Protein AF-A0A6P6GKL0-F1 (afdb_monomer)

Sequence (9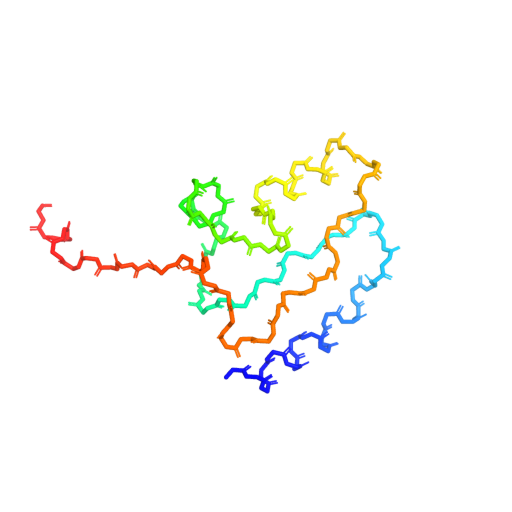5 aa):
MQHFRLKFLHALRGLGKNSEANGMFIDSCYVHCQTERQEIWFRNDSTLVWSKKLANEIRDWFYYDEDRPLQKADCPYPCNPTCYHNVFNITTAIQ

Foldseek 3Di:
DQVVVVVVVVVCVVVDDDDLLDADDAEQADDPPQVVDCCQAPDPLHFDAVNDGNVVLVVCSPPPSVDRRHPDHHDRPPPGPSHDDPPPPVVPPPD

Nearest PDB structures (foldseek):
  4uyw-assembly2_B  TM=7.489E-01  e=1.653E+00  Homo sapiens
  4uzl-assembly2_B  TM=7.907E-01  e=3.040E+00  Homo sapiens

Secondary structure (DSSP, 8-state):
-HHHHHHHHHHGGGG-SS-TT----------S-GGG-HHHHTSTTSPEETTEEHHHHHHHHHH-TTSPPP----SSSS--TT-------GGGS--

Mean predicted aligned error: 7.19 Å

Solvent-accessible surface area (backbone atoms only — not comparable to full-atom values): 6053 Å² total; per-residue (Å²): 109,61,71,56,50,54,54,52,58,55,64,54,58,79,74,58,87,90,47,81,91,53,70,41,92,42,71,38,60,96,76,75,69,49,89,78,36,58,64,41,31,62,39,96,71,21,32,54,46,97,87,38,36,56,50,54,50,52,48,37,48,74,74,40,81,86,46,74,35,55,75,63,66,46,66,76,58,89,62,56,88,42,50,60,71,85,77,77,63,74,82,73,76,80,123

Struct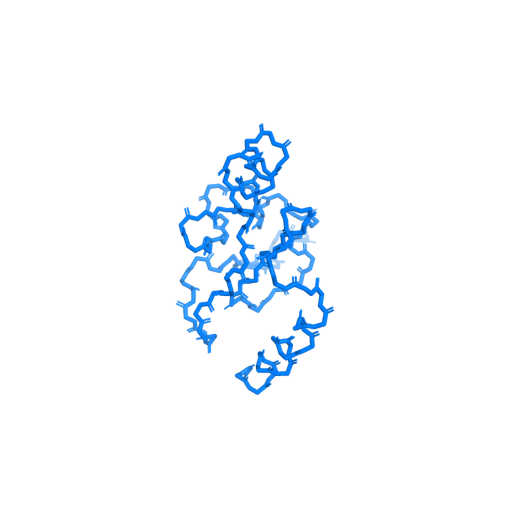ure (mmCIF, N/CA/C/O backbone):
data_AF-A0A6P6GKL0-F1
#
_entry.id   AF-A0A6P6GKL0-F1
#
loop_
_atom_site.group_PDB
_atom_site.id
_atom_site.type_symbol
_atom_site.label_atom_id
_atom_site.label_alt_id
_atom_site.label_comp_id
_atom_site.label_asym_id
_atom_site.label_entity_id
_atom_site.label_seq_id
_atom_site.pdbx_PDB_ins_code
_atom_site.Cartn_x
_atom_site.Cartn_y
_atom_site.Cartn_z
_atom_site.occupancy
_atom_site.B_iso_or_equiv
_atom_site.auth_seq_id
_atom_site.auth_comp_id
_atom_site.auth_asym_id
_atom_site.auth_atom_id
_atom_site.pdbx_PDB_model_num
ATOM 1 N N . MET A 1 1 ? -10.999 -15.319 4.720 1.00 87.50 1 MET A N 1
ATOM 2 C CA . MET A 1 1 ? -10.161 -14.680 3.675 1.00 87.50 1 MET A CA 1
ATOM 3 C C . MET A 1 1 ? -8.721 -15.201 3.582 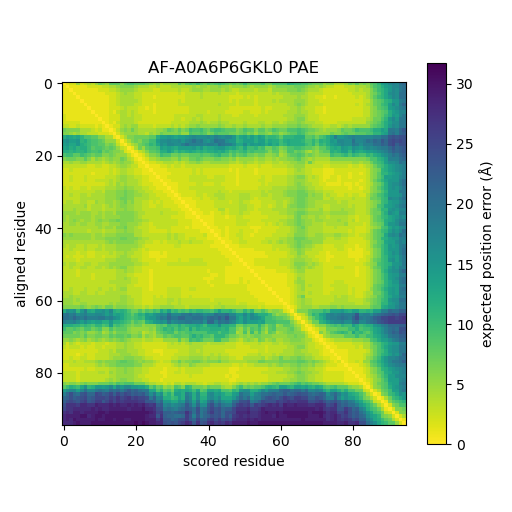1.00 87.50 1 MET A C 1
ATOM 5 O O . MET A 1 1 ? -8.083 -14.938 2.572 1.00 87.50 1 MET A O 1
ATOM 9 N N . GLN A 1 2 ? -8.198 -15.980 4.543 1.00 91.00 2 GLN A N 1
ATOM 10 C CA . GLN A 1 2 ? -6.799 -16.445 4.491 1.00 91.00 2 GLN A CA 1
ATOM 11 C C . GLN A 1 2 ? -6.440 -17.282 3.257 1.00 91.00 2 GLN A C 1
ATOM 13 O O . GLN A 1 2 ? -5.436 -17.017 2.602 1.00 91.00 2 GLN A O 1
ATOM 18 N N . HIS A 1 3 ? -7.292 -18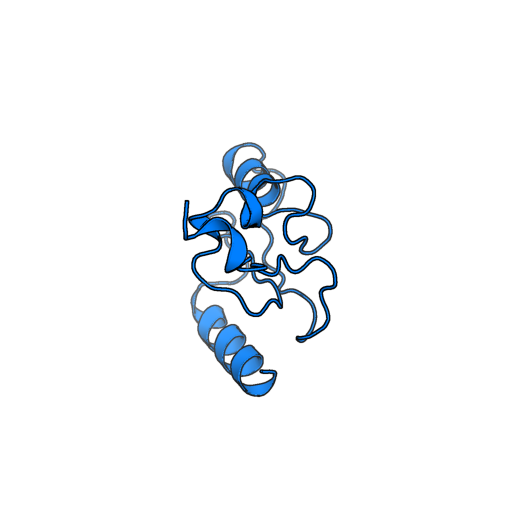.238 2.877 1.00 93.25 3 HIS A N 1
ATOM 19 C CA . HIS A 1 3 ? -7.063 -19.037 1.667 1.00 93.25 3 HIS A CA 1
ATOM 20 C C . HIS A 1 3 ? -7.014 -18.183 0.394 1.00 93.25 3 HIS A C 1
ATOM 22 O O . HIS A 1 3 ? -6.142 -18.363 -0.454 1.00 93.25 3 HIS A O 1
ATOM 28 N N . PHE A 1 4 ? -7.919 -17.205 0.284 1.00 93.06 4 PHE A N 1
ATOM 29 C CA . PHE A 1 4 ? -7.921 -16.245 -0.819 1.00 93.06 4 PHE A CA 1
ATOM 30 C C . PHE A 1 4 ? -6.628 -15.425 -0.843 1.00 93.06 4 PHE A C 1
ATOM 32 O O . PHE A 1 4 ? -5.983 -15.345 -1.884 1.00 93.06 4 PHE A O 1
ATOM 39 N N . ARG A 1 5 ? -6.194 -14.904 0.313 1.00 93.56 5 ARG A N 1
ATOM 40 C CA . ARG A 1 5 ? -4.938 -14.155 0.446 1.00 93.56 5 ARG A CA 1
ATOM 41 C C . ARG A 1 5 ? -3.741 -14.957 -0.069 1.00 93.56 5 ARG A C 1
ATOM 43 O O . ARG A 1 5 ? -2.924 -14.420 -0.809 1.00 93.56 5 ARG A O 1
ATOM 50 N N . LEU A 1 6 ? -3.634 -16.237 0.293 1.00 94.50 6 LEU A N 1
ATOM 51 C CA . LEU A 1 6 ? -2.539 -17.095 -0.173 1.00 94.50 6 LEU A CA 1
ATOM 52 C C . LEU A 1 6 ? -2.554 -17.266 -1.697 1.00 94.50 6 LEU A C 1
ATOM 54 O O . LEU A 1 6 ? -1.506 -17.135 -2.328 1.00 94.50 6 LEU A O 1
ATOM 58 N N . LYS A 1 7 ? -3.731 -17.498 -2.293 1.00 95.44 7 LYS A N 1
ATOM 59 C CA . LYS A 1 7 ? -3.884 -17.579 -3.755 1.00 95.44 7 LYS A CA 1
ATOM 60 C C . LYS A 1 7 ? -3.535 -16.260 -4.447 1.00 95.44 7 LYS A C 1
ATOM 62 O O . LYS A 1 7 ? -2.802 -16.275 -5.431 1.00 95.44 7 LYS A O 1
ATOM 67 N N . PHE A 1 8 ? -4.003 -15.138 -3.907 1.00 93.06 8 PHE A N 1
ATOM 68 C CA . PHE A 1 8 ? -3.705 -13.799 -4.409 1.00 93.06 8 PHE A CA 1
ATOM 69 C C . PHE A 1 8 ? -2.195 -13.522 -4.402 1.00 93.06 8 PHE A C 1
ATOM 71 O O . PHE A 1 8 ? -1.612 -13.240 -5.445 1.00 93.06 8 PHE A O 1
ATOM 78 N N . LEU A 1 9 ? -1.520 -13.723 -3.265 1.00 92.00 9 LEU A N 1
ATOM 79 C CA . LEU A 1 9 ? -0.067 -13.537 -3.176 1.00 92.00 9 LEU A CA 1
ATOM 80 C C . LEU A 1 9 ? 0.727 -14.504 -4.055 1.00 92.00 9 LEU A C 1
ATOM 82 O O . LEU A 1 9 ? 1.823 -14.162 -4.499 1.00 92.00 9 LEU A O 1
ATOM 86 N N . HIS A 1 10 ? 0.219 -15.719 -4.269 1.00 92.81 10 HIS A N 1
ATOM 87 C CA . HIS A 1 10 ? 0.831 -16.663 -5.195 1.00 92.81 10 HIS A CA 1
ATOM 88 C C . HIS A 1 10 ? 0.758 -16.144 -6.635 1.00 92.81 10 HIS A C 1
ATOM 90 O O . HIS A 1 10 ? 1.772 -16.170 -7.328 1.00 92.81 10 HIS A O 1
ATOM 96 N N . ALA A 1 11 ? -0.397 -15.627 -7.064 1.00 92.94 11 ALA A N 1
ATOM 97 C CA . ALA A 1 11 ? -0.583 -15.063 -8.401 1.00 92.94 11 ALA A CA 1
ATOM 98 C C . ALA A 1 11 ? 0.350 -13.867 -8.667 1.00 92.94 11 ALA A C 1
ATOM 100 O O . ALA A 1 11 ? 0.946 -13.778 -9.738 1.00 92.94 11 ALA A O 1
ATOM 101 N N . LEU A 1 12 ? 0.574 -13.009 -7.666 1.00 88.88 12 LEU A N 1
ATOM 102 C CA . LEU A 1 12 ? 1.469 -11.852 -7.792 1.00 88.88 12 LEU A CA 1
ATOM 103 C C . LEU A 1 12 ? 2.958 -12.215 -7.932 1.00 88.88 12 LEU A C 1
ATOM 105 O O . LEU A 1 12 ? 3.754 -11.370 -8.332 1.00 88.88 12 LEU A O 1
ATOM 109 N N . ARG A 1 13 ? 3.373 -13.461 -7.647 1.00 86.00 13 ARG A N 1
ATOM 110 C CA . ARG A 1 13 ? 4.780 -13.882 -7.830 1.00 86.00 13 ARG A CA 1
ATOM 111 C C . ARG A 1 13 ? 5.248 -13.751 -9.281 1.00 86.00 13 ARG A C 1
ATOM 113 O O . ARG A 1 13 ? 6.440 -13.554 -9.493 1.00 86.00 13 ARG A O 1
ATOM 120 N N . GLY A 1 14 ? 4.332 -13.841 -10.247 1.00 82.00 14 GLY A N 1
ATOM 121 C CA . GLY A 1 14 ? 4.638 -13.692 -11.671 1.00 82.00 14 GLY A CA 1
ATOM 122 C C . GLY A 1 14 ? 4.988 -12.264 -12.102 1.00 82.00 14 GLY A C 1
ATOM 123 O O . GLY A 1 14 ? 5.541 -12.094 -13.180 1.00 82.00 14 GLY A O 1
ATOM 124 N N . LEU A 1 15 ? 4.717 -11.249 -11.271 1.00 80.25 15 LEU A N 1
ATOM 125 C CA . LEU A 1 15 ? 4.959 -9.838 -11.608 1.00 80.25 15 LEU A CA 1
ATOM 126 C C . LEU A 1 15 ? 6.414 -9.384 -11.391 1.00 80.25 15 LEU A C 1
ATOM 128 O O . LEU A 1 15 ? 6.747 -8.235 -11.669 1.00 80.25 15 LEU A O 1
ATOM 132 N N . GLY A 1 16 ? 7.280 -10.285 -10.916 1.00 68.62 16 GLY A N 1
ATOM 133 C CA . GLY A 1 16 ? 8.663 -9.979 -10.569 1.00 68.62 16 GLY A CA 1
ATOM 134 C C . GLY A 1 16 ? 8.750 -9.257 -9.225 1.00 68.62 16 GLY A C 1
ATOM 135 O O . GLY A 1 16 ? 8.267 -8.145 -9.050 1.00 68.62 16 GLY A O 1
ATOM 136 N N . LYS A 1 17 ? 9.392 -9.896 -8.248 1.00 63.94 17 LYS A N 1
ATOM 137 C CA . LYS A 1 17 ? 9.822 -9.227 -7.016 1.00 63.94 17 LYS A CA 1
ATOM 138 C C . LYS A 1 17 ? 11.227 -8.707 -7.304 1.00 63.94 17 LYS A C 1
ATOM 140 O O . LYS A 1 17 ? 12.023 -9.500 -7.797 1.00 63.94 17 LYS A O 1
ATOM 145 N N . ASN A 1 18 ? 11.523 -7.439 -7.008 1.00 62.97 18 ASN A N 1
ATOM 146 C CA . ASN A 1 18 ? 12.833 -6.772 -7.200 1.00 62.97 18 ASN A CA 1
ATOM 147 C C . ASN A 1 18 ? 13.006 -5.946 -8.493 1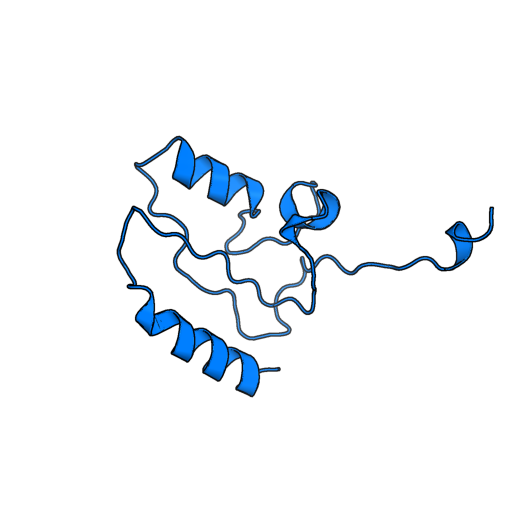.00 62.97 18 ASN A C 1
ATOM 149 O O . ASN A 1 18 ? 14.133 -5.790 -8.956 1.00 62.97 18 ASN A O 1
ATOM 153 N N . SER A 1 19 ? 11.926 -5.402 -9.058 1.00 69.00 19 SER A N 1
ATOM 154 C CA . SER A 1 19 ? 12.029 -4.313 -10.039 1.00 69.00 19 SER A CA 1
ATOM 155 C C . SER A 1 19 ? 11.810 -2.976 -9.336 1.00 69.00 19 SER A C 1
ATOM 157 O O . SER A 1 19 ? 10.815 -2.841 -8.629 1.00 69.00 19 SER A O 1
ATOM 159 N N . GLU A 1 20 ? 12.692 -1.998 -9.552 1.00 68.38 20 GLU A N 1
ATOM 160 C CA . GLU A 1 20 ? 12.467 -0.606 -9.113 1.00 68.38 20 GLU A CA 1
ATOM 161 C C . GLU A 1 20 ? 11.304 0.045 -9.890 1.00 68.38 20 GLU A C 1
ATOM 163 O O . GLU A 1 20 ? 10.597 0.913 -9.387 1.00 68.38 20 GLU A O 1
ATOM 168 N N . ALA A 1 21 ? 11.012 -0.450 -11.099 1.00 73.88 21 ALA A N 1
ATOM 169 C CA . ALA A 1 21 ? 9.919 0.055 -11.928 1.00 73.88 21 ALA A CA 1
ATOM 170 C C . ALA A 1 21 ? 8.517 -0.363 -11.442 1.00 73.88 21 ALA A C 1
ATOM 172 O O . ALA A 1 21 ? 7.530 0.226 -11.876 1.00 73.88 21 ALA A O 1
ATOM 173 N N . ASN A 1 22 ? 8.406 -1.374 -10.569 1.00 76.88 22 ASN A N 1
ATOM 174 C CA . ASN A 1 22 ? 7.118 -1.923 -10.134 1.00 76.88 22 ASN A CA 1
ATOM 175 C C . ASN A 1 22 ? 6.977 -1.820 -8.614 1.00 76.88 22 ASN A C 1
ATOM 177 O O . ASN A 1 22 ? 7.874 -2.244 -7.898 1.00 76.88 22 ASN A O 1
ATOM 181 N N . GLY A 1 23 ? 5.824 -1.376 -8.114 1.00 80.94 23 GLY A N 1
ATOM 182 C CA . GLY A 1 23 ? 5.489 -1.373 -6.685 1.00 80.94 23 GLY A CA 1
ATOM 183 C C . GLY A 1 23 ? 4.219 -2.162 -6.372 1.00 80.94 23 GLY A C 1
ATOM 184 O O . GLY A 1 23 ? 3.369 -2.348 -7.243 1.00 80.94 23 GLY A O 1
ATOM 185 N N . MET A 1 24 ? 4.072 -2.629 -5.129 1.00 87.44 24 MET A N 1
ATOM 186 C CA . MET A 1 24 ? 2.880 -3.346 -4.668 1.00 87.44 24 MET A CA 1
ATOM 187 C C . MET A 1 24 ? 2.422 -2.870 -3.285 1.00 87.44 24 MET A C 1
ATOM 189 O O . MET A 1 24 ? 2.957 -3.269 -2.251 1.00 87.44 24 MET A O 1
ATOM 193 N N . PHE A 1 25 ? 1.325 -2.118 -3.256 1.00 90.62 25 PHE A N 1
ATOM 194 C CA . PHE A 1 25 ? 0.600 -1.827 -2.023 1.00 90.62 25 PHE A CA 1
ATOM 195 C C . PHE A 1 25 ? -0.470 -2.899 -1.787 1.00 90.62 25 PHE A C 1
ATOM 197 O O . PHE A 1 25 ? -1.512 -2.902 -2.438 1.00 90.62 25 PHE A O 1
ATOM 204 N N . ILE A 1 26 ? -0.193 -3.852 -0.893 1.00 92.56 26 ILE A N 1
ATOM 205 C CA . ILE A 1 26 ? -1.103 -4.965 -0.585 1.00 92.56 26 ILE A CA 1
ATOM 206 C C . ILE A 1 26 ? -1.497 -4.873 0.885 1.00 92.56 26 ILE A C 1
ATOM 208 O O . ILE A 1 26 ? -0.765 -5.373 1.744 1.00 92.56 26 ILE A O 1
ATOM 212 N N . ASP A 1 27 ? -2.642 -4.257 1.168 1.00 92.62 27 ASP A N 1
ATOM 213 C CA . ASP A 1 27 ? -3.218 -4.236 2.512 1.00 92.62 27 ASP A CA 1
ATOM 214 C C . ASP A 1 27 ? -4.019 -5.505 2.832 1.00 92.62 27 ASP A C 1
ATOM 216 O O . ASP A 1 27 ? -4.285 -6.357 1.977 1.00 92.62 27 ASP A O 1
ATOM 220 N N . SER A 1 28 ? -4.348 -5.673 4.111 1.00 93.19 28 SER A N 1
ATOM 221 C CA . SER A 1 28 ? -5.214 -6.750 4.588 1.00 93.19 28 SER A CA 1
ATOM 222 C C . SER A 1 28 ? -6.559 -6.239 5.083 1.00 93.19 28 SER A C 1
ATOM 224 O O . SER A 1 28 ? -7.006 -6.612 6.171 1.00 93.19 28 SER A O 1
ATOM 226 N N . CYS A 1 29 ? -7.218 -5.436 4.245 1.00 91.56 29 CYS A N 1
ATOM 227 C CA . CYS A 1 29 ? -8.566 -4.923 4.451 1.00 91.56 29 CYS A CA 1
ATOM 228 C C . CYS A 1 29 ? -9.589 -5.581 3.515 1.00 91.56 29 CYS A C 1
ATOM 230 O O . CYS A 1 29 ? -9.269 -6.100 2.448 1.00 91.56 29 CYS A O 1
ATOM 232 N N . TYR A 1 30 ? -10.856 -5.586 3.932 1.00 90.06 30 TYR A N 1
ATOM 233 C CA . TYR A 1 30 ? -11.969 -6.028 3.092 1.00 90.06 30 TYR A CA 1
ATOM 234 C C . TYR A 1 30 ? -12.659 -4.802 2.484 1.00 90.06 30 TYR A C 1
ATOM 236 O O . TYR A 1 30 ? -13.616 -4.274 3.047 1.00 90.06 30 TYR A O 1
ATOM 244 N N . VAL A 1 31 ? -12.122 -4.317 1.362 1.00 86.56 31 VAL A N 1
ATOM 245 C CA . VAL A 1 31 ? -12.545 -3.075 0.694 1.00 86.56 31 VAL A CA 1
ATOM 246 C C . VAL A 1 31 ? -12.510 -3.228 -0.833 1.00 86.56 31 VAL A C 1
ATOM 248 O O . VAL A 1 31 ? -11.847 -4.117 -1.363 1.00 86.56 31 VAL A O 1
ATOM 251 N N . HIS A 1 32 ? -13.245 -2.372 -1.543 1.00 87.06 32 HIS A N 1
ATOM 252 C CA . HIS A 1 32 ? -13.258 -2.268 -3.007 1.00 87.06 32 HIS A CA 1
ATOM 253 C C . HIS A 1 32 ? -13.192 -0.785 -3.416 1.00 87.06 32 HIS A C 1
ATOM 255 O O . HIS A 1 32 ? -13.564 0.075 -2.615 1.00 87.06 32 HIS A O 1
ATOM 261 N N . CYS A 1 33 ? -12.727 -0.491 -4.637 1.00 87.94 33 CYS A N 1
ATOM 262 C CA . CYS A 1 33 ? -12.568 0.877 -5.166 1.00 87.94 33 CYS A CA 1
ATOM 263 C C . CYS A 1 33 ? -11.717 1.807 -4.282 1.00 87.94 33 CYS A C 1
ATOM 265 O O . CYS A 1 33 ? -11.947 3.011 -4.202 1.00 87.94 33 CYS A O 1
ATOM 267 N N . GLN A 1 34 ? -10.705 1.255 -3.615 1.00 87.75 34 GLN A N 1
ATOM 268 C CA . GLN A 1 34 ? -9.832 1.991 -2.699 1.00 87.75 34 GLN A CA 1
ATOM 269 C C . GLN A 1 34 ? -9.145 3.201 -3.342 1.00 87.75 34 GLN A C 1
ATOM 271 O O . GLN A 1 34 ? -9.041 4.250 -2.715 1.00 87.75 34 GLN A O 1
ATOM 276 N N . THR A 1 35 ? -8.711 3.084 -4.595 1.00 88.62 35 THR A N 1
ATOM 277 C CA . THR A 1 35 ? -8.036 4.170 -5.322 1.00 88.62 35 THR A CA 1
ATOM 278 C C . THR A 1 35 ? -8.989 5.255 -5.820 1.00 88.62 35 THR A C 1
ATOM 280 O O . THR A 1 35 ? -8.542 6.342 -6.168 1.00 88.62 35 THR A O 1
ATOM 283 N N . GLU A 1 36 ? -10.298 5.002 -5.836 1.00 89.88 36 GLU A N 1
ATOM 284 C CA . GLU A 1 36 ? -11.293 5.962 -6.332 1.00 89.88 36 GLU A CA 1
ATOM 285 C C . GLU A 1 36 ? -11.704 6.988 -5.267 1.00 89.88 36 GLU A C 1
ATOM 287 O O . GLU A 1 36 ? -12.246 8.040 -5.600 1.00 89.88 36 GLU A O 1
ATOM 292 N N . ARG A 1 37 ? -11.439 6.713 -3.982 1.00 87.94 37 ARG A N 1
ATOM 293 C CA . ARG A 1 37 ? -11.875 7.553 -2.856 1.00 87.94 37 ARG A CA 1
ATOM 294 C C . ARG A 1 37 ? -10.700 8.068 -2.041 1.00 87.94 37 ARG A C 1
ATOM 296 O O . ARG A 1 37 ? -9.987 7.290 -1.410 1.00 87.94 37 ARG A O 1
ATOM 303 N N . GLN A 1 38 ? -10.539 9.389 -1.990 1.00 89.25 38 GLN A N 1
ATOM 304 C CA . GLN A 1 38 ? -9.439 10.036 -1.262 1.00 89.25 38 GLN A CA 1
ATOM 305 C C . GLN A 1 38 ? -9.437 9.699 0.237 1.00 89.25 38 GLN A C 1
ATOM 307 O O . GLN A 1 38 ? -8.367 9.650 0.850 1.00 89.25 38 GLN A O 1
ATOM 312 N N . GLU A 1 39 ? -10.604 9.403 0.825 1.00 86.00 39 GLU A N 1
ATOM 313 C CA . GLU A 1 39 ? -10.694 8.937 2.215 1.00 86.00 39 GLU A CA 1
ATOM 314 C C . GLU A 1 39 ? -9.883 7.658 2.471 1.00 86.00 39 GLU A C 1
ATOM 316 O O . GLU A 1 39 ? -9.333 7.494 3.557 1.00 86.00 39 GLU A O 1
ATOM 321 N N . ILE A 1 40 ? -9.772 6.778 1.471 1.00 86.06 40 ILE A N 1
ATOM 322 C CA . ILE A 1 40 ? -9.188 5.439 1.620 1.00 86.06 40 ILE A CA 1
ATOM 323 C C . ILE A 1 40 ? -7.686 5.435 1.300 1.00 86.06 40 ILE A C 1
ATOM 325 O O . ILE A 1 40 ? -6.952 4.636 1.878 1.00 86.06 40 ILE A O 1
ATOM 329 N N . TRP A 1 41 ? -7.197 6.326 0.425 1.00 91.44 41 TRP A N 1
ATOM 330 C CA . TRP A 1 41 ? -5.785 6.326 0.000 1.00 91.44 41 TRP A CA 1
ATOM 331 C C . TRP A 1 41 ? -4.950 7.544 0.434 1.00 91.44 41 TRP A C 1
ATOM 333 O O . TRP A 1 41 ? -3.720 7.445 0.434 1.00 91.44 41 TRP A O 1
ATOM 343 N N . PHE A 1 42 ? -5.574 8.667 0.820 1.00 92.44 42 PHE A N 1
ATOM 344 C CA . PHE A 1 42 ? -4.874 9.935 1.097 1.00 92.44 42 PHE A CA 1
ATOM 345 C C . PHE A 1 42 ? -5.130 10.515 2.499 1.00 92.44 42 PHE A C 1
ATOM 347 O O . PHE A 1 42 ? -4.206 11.025 3.148 1.00 92.44 42 PHE A O 1
ATOM 354 N N . ARG A 1 43 ? -6.370 10.425 2.998 1.00 92.06 43 ARG A N 1
ATOM 355 C CA . ARG A 1 43 ? -6.803 11.070 4.254 1.00 92.06 43 ARG A CA 1
ATOM 356 C C . ARG A 1 43 ? -5.983 10.627 5.471 1.00 92.06 43 ARG A C 1
ATOM 358 O O . ARG A 1 43 ? -5.273 9.624 5.440 1.00 92.06 43 ARG A O 1
ATOM 365 N N . ASN A 1 44 ? -6.016 11.406 6.552 1.00 90.44 44 ASN A N 1
ATOM 366 C CA . ASN A 1 44 ? -5.196 11.151 7.745 1.00 90.44 44 ASN A CA 1
ATOM 367 C C . ASN A 1 44 ? -5.452 9.808 8.427 1.00 90.44 44 ASN A C 1
ATOM 369 O O . ASN A 1 44 ? -4.512 9.235 8.963 1.00 90.44 44 ASN A O 1
ATOM 373 N N . ASP A 1 45 ? -6.666 9.291 8.331 1.00 89.12 45 ASP A N 1
ATOM 374 C CA . ASP A 1 45 ? -7.100 8.001 8.863 1.00 89.12 45 ASP A CA 1
ATOM 375 C C . ASP A 1 45 ? -7.276 6.932 7.767 1.00 89.12 45 ASP A C 1
ATOM 377 O O . ASP A 1 45 ? -8.036 5.983 7.937 1.00 89.12 45 ASP A O 1
ATOM 381 N N . SER A 1 46 ? -6.595 7.098 6.629 1.00 91.69 46 SER A N 1
ATOM 382 C CA . SER A 1 46 ? -6.532 6.064 5.590 1.00 91.69 46 SER A CA 1
ATOM 383 C C . SER A 1 46 ? -5.746 4.836 6.056 1.00 91.69 46 SER A C 1
ATOM 385 O O . SER A 1 46 ? -4.942 4.904 6.991 1.00 91.69 46 SER A O 1
ATOM 387 N N . THR A 1 47 ? -5.962 3.714 5.365 1.00 92.56 47 THR A N 1
ATOM 388 C CA . THR A 1 47 ? -5.264 2.455 5.631 1.00 92.56 47 THR A CA 1
ATOM 389 C C . THR A 1 47 ? -3.749 2.641 5.555 1.00 92.56 47 THR A C 1
ATOM 391 O O . THR A 1 47 ? -3.205 3.143 4.568 1.00 92.56 47 THR A O 1
ATOM 394 N N . LEU A 1 48 ? -3.062 2.179 6.595 1.00 93.50 48 LEU A N 1
ATOM 395 C CA . LEU A 1 48 ? -1.613 2.144 6.699 1.00 93.50 48 LEU A CA 1
ATOM 396 C C . LEU A 1 48 ? -1.110 0.723 6.479 1.00 93.50 48 LEU A C 1
ATOM 398 O O . LEU A 1 48 ? -1.566 -0.217 7.126 1.00 93.50 48 LEU A O 1
ATOM 402 N N . VAL A 1 49 ? -0.103 0.582 5.629 1.00 93.00 49 VAL A N 1
ATOM 403 C CA . VAL A 1 49 ? 0.674 -0.647 5.469 1.00 93.00 49 VAL A CA 1
ATOM 404 C C . VAL A 1 49 ? 2.125 -0.284 5.760 1.00 93.00 49 VAL A C 1
ATOM 406 O O . VAL A 1 49 ? 2.640 0.680 5.206 1.00 93.00 49 VAL A O 1
ATOM 409 N N . TRP A 1 50 ? 2.770 -0.988 6.696 1.00 91.56 50 TRP A N 1
ATOM 410 C CA . TRP A 1 50 ? 4.125 -0.639 7.165 1.00 91.56 50 TRP A CA 1
ATOM 411 C C . TRP A 1 50 ? 4.274 0.847 7.562 1.00 91.56 50 TRP A C 1
ATOM 413 O O . TRP A 1 50 ? 5.291 1.478 7.292 1.00 91.56 50 TRP A O 1
ATOM 423 N N . SER A 1 51 ? 3.246 1.408 8.215 1.00 91.25 51 SER A N 1
ATOM 424 C CA . SER A 1 51 ? 3.172 2.818 8.642 1.00 91.25 51 SER A CA 1
ATOM 425 C C . SER A 1 51 ? 3.157 3.857 7.510 1.00 91.25 51 SER A C 1
ATOM 427 O O . SER A 1 51 ? 3.276 5.053 7.781 1.00 91.25 51 SER A O 1
ATOM 429 N N . LYS A 1 52 ? 2.961 3.441 6.254 1.00 91.88 52 LYS A N 1
ATOM 430 C CA . LYS A 1 52 ? 2.802 4.331 5.100 1.00 91.88 52 LYS A CA 1
ATOM 431 C C . LYS A 1 52 ? 1.398 4.193 4.495 1.00 91.88 52 LYS A C 1
ATOM 433 O O . LYS A 1 52 ? 0.813 3.112 4.449 1.00 91.88 52 LYS A O 1
ATOM 438 N N . LYS A 1 53 ? 0.847 5.324 4.048 1.00 93.12 53 LYS A N 1
ATOM 439 C CA . LYS A 1 53 ? -0.385 5.391 3.245 1.00 93.12 53 LYS A CA 1
ATOM 440 C C . LYS A 1 53 ? -0.053 5.114 1.784 1.00 93.12 53 LYS A C 1
ATOM 442 O O . LYS A 1 53 ? 1.048 5.452 1.349 1.00 93.12 53 LYS A O 1
ATOM 447 N N . LEU A 1 54 ? -1.033 4.665 1.002 1.00 92.62 54 LEU A N 1
ATOM 448 C CA . LEU A 1 54 ? -0.867 4.501 -0.446 1.00 92.62 54 LEU A CA 1
ATOM 449 C C . LEU A 1 54 ? -0.374 5.789 -1.137 1.00 92.62 54 LEU A C 1
ATOM 451 O O . LEU A 1 54 ? 0.535 5.725 -1.957 1.00 92.62 54 LEU A O 1
ATOM 455 N N . ALA A 1 55 ? -0.898 6.965 -0.768 1.00 93.12 55 ALA A N 1
ATOM 456 C CA . ALA A 1 55 ? -0.426 8.242 -1.318 1.00 93.12 55 ALA A CA 1
ATOM 457 C C . ALA A 1 55 ? 1.078 8.486 -1.100 1.00 93.12 55 ALA A C 1
ATOM 459 O O . ALA A 1 55 ? 1.759 8.992 -1.990 1.00 93.12 55 ALA A O 1
ATOM 460 N N . ASN A 1 56 ? 1.590 8.132 0.083 1.00 91.38 56 ASN A N 1
ATOM 461 C CA . ASN A 1 56 ? 3.001 8.318 0.413 1.00 91.38 56 ASN A CA 1
ATOM 462 C C . ASN A 1 56 ? 3.866 7.331 -0.372 1.00 91.38 56 ASN A C 1
ATOM 464 O O . ASN A 1 56 ? 4.889 7.732 -0.905 1.00 91.38 56 ASN A O 1
ATOM 468 N N . GLU A 1 57 ? 3.424 6.079 -0.497 1.00 90.06 57 GLU A N 1
ATOM 469 C CA . GLU A 1 57 ? 4.124 5.058 -1.286 1.00 90.06 57 GLU A CA 1
ATOM 470 C C . GLU A 1 57 ? 4.223 5.442 -2.766 1.00 90.06 57 GLU A C 1
ATOM 472 O O . GLU A 1 57 ? 5.285 5.317 -3.367 1.00 90.06 57 GLU A O 1
ATOM 477 N N . ILE A 1 58 ? 3.144 5.977 -3.349 1.00 88.62 58 ILE A N 1
ATOM 478 C CA . ILE A 1 58 ? 3.157 6.470 -4.735 1.00 88.62 58 ILE A CA 1
ATOM 479 C C . ILE A 1 58 ? 4.104 7.665 -4.879 1.00 88.62 58 ILE A C 1
ATOM 481 O O . ILE A 1 58 ? 4.859 7.729 -5.847 1.00 88.62 58 ILE A O 1
ATOM 485 N N . ARG A 1 59 ? 4.072 8.614 -3.932 1.00 88.50 59 ARG A N 1
ATOM 486 C CA . ARG A 1 59 ? 4.980 9.770 -3.929 1.00 88.50 59 ARG A CA 1
ATOM 487 C C . ARG A 1 59 ? 6.437 9.318 -3.871 1.00 88.50 59 ARG A C 1
ATOM 489 O O . ARG A 1 59 ? 7.245 9.837 -4.632 1.00 88.50 59 ARG A O 1
ATOM 496 N N . ASP A 1 60 ? 6.754 8.392 -2.972 1.00 86.56 60 ASP A N 1
ATOM 497 C CA . ASP A 1 60 ? 8.119 7.918 -2.765 1.00 86.56 60 ASP A CA 1
ATOM 498 C C . ASP A 1 60 ? 8.635 7.200 -4.014 1.00 86.56 60 ASP A C 1
ATOM 500 O O . ASP A 1 60 ? 9.693 7.560 -4.521 1.00 86.56 60 ASP A O 1
ATOM 504 N N . TRP A 1 61 ? 7.820 6.317 -4.600 1.00 83.38 61 TRP A N 1
ATOM 505 C CA . TRP A 1 61 ? 8.129 5.665 -5.873 1.00 83.38 61 TRP A CA 1
ATOM 506 C C . TRP A 1 61 ? 8.325 6.650 -7.038 1.00 83.38 61 TRP A C 1
ATOM 508 O O . TRP A 1 61 ? 9.209 6.454 -7.863 1.00 83.38 61 TRP A O 1
ATOM 518 N N . PHE A 1 62 ? 7.510 7.706 -7.132 1.00 84.56 62 PHE A N 1
ATOM 519 C CA . PHE A 1 62 ? 7.560 8.629 -8.271 1.00 84.56 62 PHE A CA 1
ATOM 520 C C . PHE A 1 62 ? 8.702 9.655 -8.184 1.00 84.56 62 PHE A C 1
ATOM 522 O O . PHE A 1 62 ? 9.251 10.044 -9.213 1.00 84.56 62 PHE A O 1
ATOM 529 N N . TYR A 1 63 ? 9.027 10.142 -6.982 1.00 84.31 63 TYR A N 1
ATOM 530 C CA . TYR A 1 63 ? 9.956 11.266 -6.799 1.00 84.31 63 TYR A CA 1
ATOM 531 C C . TYR A 1 63 ? 11.304 10.889 -6.186 1.00 84.31 63 TYR A C 1
ATOM 533 O O . TYR A 1 63 ? 12.279 11.606 -6.412 1.00 84.31 63 TYR A O 1
ATOM 541 N N . TYR A 1 64 ? 11.364 9.831 -5.380 1.00 70.81 64 TYR A N 1
ATOM 542 C CA . TYR A 1 64 ? 12.496 9.556 -4.499 1.00 70.81 64 TYR A CA 1
ATOM 543 C C . TYR A 1 64 ? 13.058 8.159 -4.757 1.00 70.81 64 TYR A C 1
ATOM 545 O O . TYR A 1 64 ? 13.185 7.398 -3.810 1.00 70.81 64 TYR A O 1
ATOM 553 N N . ASP A 1 65 ? 13.424 7.857 -6.012 1.00 64.56 65 ASP A N 1
ATOM 554 C CA . ASP A 1 65 ? 14.017 6.608 -6.569 1.00 64.56 65 ASP A CA 1
ATOM 555 C C . ASP A 1 65 ? 15.115 5.913 -5.699 1.00 64.56 65 ASP A C 1
ATOM 557 O O . ASP A 1 65 ? 15.622 4.846 -6.033 1.00 64.56 65 ASP A O 1
ATOM 561 N N . GLU A 1 66 ? 15.510 6.519 -4.575 1.00 57.16 66 GLU A N 1
ATOM 562 C CA . GLU A 1 66 ? 16.318 5.971 -3.480 1.00 57.16 66 GLU A CA 1
ATOM 563 C C . GLU A 1 66 ? 15.568 4.955 -2.585 1.00 57.16 66 GLU A C 1
ATOM 565 O O . GLU A 1 66 ? 16.208 4.076 -2.001 1.00 57.16 66 GLU A O 1
ATOM 570 N N . ASP A 1 67 ? 14.235 5.030 -2.483 1.00 62.47 67 ASP A N 1
ATOM 571 C CA . ASP A 1 67 ? 13.408 4.084 -1.725 1.00 62.47 67 ASP A CA 1
ATOM 572 C C . ASP A 1 67 ? 12.781 3.051 -2.672 1.00 62.47 67 ASP A C 1
ATOM 574 O O . ASP A 1 67 ? 11.898 3.368 -3.473 1.00 62.47 67 ASP A O 1
ATOM 578 N N . ARG A 1 68 ? 13.182 1.777 -2.537 1.00 69.06 68 ARG A N 1
ATOM 579 C CA . ARG A 1 68 ? 12.524 0.686 -3.273 1.00 69.06 68 ARG A CA 1
ATOM 580 C C . ARG A 1 68 ? 11.023 0.726 -2.987 1.00 69.06 68 ARG A C 1
ATOM 582 O O . ARG A 1 68 ? 10.659 0.668 -1.803 1.00 69.06 68 ARG A O 1
ATOM 589 N N . PRO A 1 69 ? 10.150 0.738 -4.014 1.00 71.50 69 PRO A N 1
ATOM 590 C CA . PRO A 1 69 ? 8.715 0.744 -3.781 1.00 71.50 69 PRO A CA 1
ATOM 591 C C . PRO A 1 69 ? 8.325 -0.432 -2.887 1.00 71.50 69 PRO A C 1
ATOM 593 O O . PRO A 1 69 ? 8.898 -1.522 -2.997 1.00 71.50 69 PRO A O 1
ATOM 596 N N . LEU A 1 70 ? 7.352 -0.229 -1.992 1.00 73.00 70 LEU A N 1
ATOM 597 C CA . LEU A 1 70 ? 6.914 -1.286 -1.090 1.00 73.00 70 LEU A CA 1
ATOM 598 C C . LEU A 1 70 ? 6.562 -2.547 -1.896 1.00 73.00 70 LEU A C 1
ATOM 600 O O . LEU A 1 70 ? 5.660 -2.550 -2.727 1.00 73.00 70 LEU A O 1
ATOM 604 N N . GLN A 1 71 ? 7.296 -3.633 -1.649 1.00 77.75 71 GLN A N 1
ATOM 605 C CA . GLN A 1 71 ? 7.047 -4.954 -2.252 1.00 77.75 71 GLN A CA 1
ATOM 606 C C . GLN A 1 71 ? 6.437 -5.944 -1.255 1.00 77.75 71 GLN A C 1
ATOM 608 O O . GLN A 1 71 ? 6.223 -7.125 -1.561 1.00 77.75 71 GLN A O 1
ATOM 613 N N . LYS A 1 72 ? 6.238 -5.504 -0.011 1.00 82.25 72 LYS A N 1
ATOM 614 C CA . LYS A 1 72 ? 5.880 -6.378 1.098 1.00 82.25 72 LYS A CA 1
ATOM 615 C C . LYS A 1 72 ? 4.393 -6.277 1.377 1.00 82.25 72 LYS A C 1
ATOM 617 O O . LYS A 1 72 ? 3.890 -5.225 1.750 1.00 82.25 72 LYS A O 1
ATOM 622 N N . ALA A 1 73 ? 3.721 -7.416 1.265 1.00 90.31 73 ALA A N 1
ATOM 623 C CA . ALA A 1 73 ? 2.341 -7.528 1.695 1.00 90.31 73 ALA A CA 1
ATOM 624 C C . ALA A 1 73 ? 2.199 -7.281 3.200 1.00 90.31 73 ALA A C 1
ATOM 626 O O . ALA A 1 73 ? 3.091 -7.607 3.991 1.00 90.31 73 ALA A O 1
ATOM 627 N N . ASP A 1 74 ? 1.043 -6.754 3.573 1.00 93.38 74 ASP A N 1
ATOM 628 C CA . ASP A 1 74 ? 0.616 -6.587 4.953 1.00 93.38 74 ASP A CA 1
ATOM 629 C C . ASP A 1 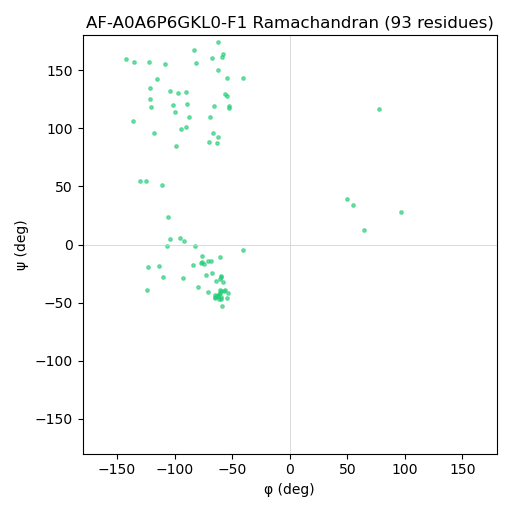74 ? 0.471 -7.939 5.692 1.00 93.38 74 ASP A C 1
ATOM 631 O O . ASP A 1 74 ? 0.609 -9.035 5.114 1.00 93.38 74 ASP A O 1
ATOM 635 N N . CYS A 1 75 ? 0.202 -7.873 6.995 1.00 93.25 75 CYS A N 1
ATOM 636 C CA . CYS A 1 75 ? -0.018 -9.023 7.865 1.00 93.25 75 CYS A CA 1
ATOM 637 C C . CYS A 1 75 ? -1.192 -9.912 7.389 1.00 93.25 75 CYS A C 1
ATOM 639 O O . CYS A 1 75 ? -1.983 -9.526 6.540 1.00 93.25 75 CYS A O 1
ATOM 641 N N . PRO A 1 76 ? -1.336 -11.160 7.858 1.00 94.44 76 PRO A N 1
ATOM 642 C CA . PRO A 1 76 ? -2.484 -11.983 7.472 1.00 94.44 76 PRO A CA 1
ATOM 643 C C . PRO A 1 76 ? -3.824 -11.423 8.004 1.00 94.44 76 PRO A C 1
ATOM 645 O O . PRO A 1 76 ? -4.031 -11.383 9.208 1.00 94.44 76 PRO A O 1
ATOM 648 N N . TYR A 1 77 ? -4.768 -11.073 7.114 1.00 89.69 77 TYR A N 1
ATOM 649 C CA . TYR A 1 77 ? -6.158 -10.683 7.452 1.00 89.69 77 TYR A CA 1
ATOM 650 C C . TYR A 1 77 ? -6.838 -11.528 8.568 1.00 89.69 77 TYR A C 1
ATOM 652 O O . TYR A 1 77 ? -6.769 -12.757 8.538 1.00 89.69 77 TYR A O 1
ATOM 660 N N . PRO A 1 78 ? -7.672 -10.963 9.453 1.00 90.50 78 PRO A N 1
ATOM 661 C CA . PRO A 1 78 ? -7.977 -9.551 9.649 1.00 90.50 78 PRO A CA 1
ATOM 662 C C . PRO A 1 78 ? -7.071 -8.991 10.745 1.00 90.50 78 PRO A C 1
ATOM 664 O O . PRO A 1 78 ? -7.321 -9.207 11.926 1.00 90.50 78 PRO A O 1
ATOM 667 N N . CYS A 1 79 ? -5.996 -8.312 10.363 1.00 92.75 79 CYS A N 1
ATOM 668 C CA . CYS A 1 79 ? -4.980 -7.867 11.319 1.00 92.75 79 CYS A CA 1
ATOM 669 C C . CYS A 1 79 ? -4.747 -6.359 11.304 1.00 92.75 79 CYS A C 1
ATOM 671 O O . CYS A 1 79 ? -4.192 -5.840 12.265 1.00 92.75 79 CYS A O 1
ATOM 673 N N . ASN A 1 80 ? -5.138 -5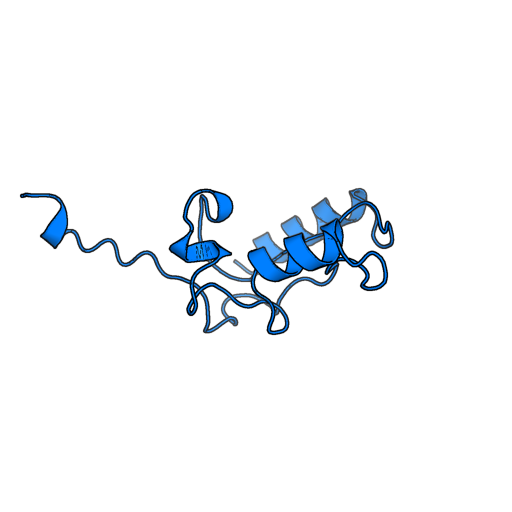.661 10.236 1.00 93.06 80 ASN A N 1
ATOM 674 C CA . ASN A 1 80 ? -4.831 -4.253 10.082 1.00 93.06 80 ASN A CA 1
ATOM 675 C C . ASN A 1 80 ? -5.925 -3.398 10.749 1.00 93.06 80 ASN A C 1
ATOM 677 O O . ASN A 1 80 ? -7.048 -3.345 10.245 1.00 93.06 80 ASN A O 1
ATOM 681 N N . PRO A 1 81 ? -5.634 -2.723 11.877 1.00 92.69 81 PRO A N 1
ATOM 682 C CA . PRO A 1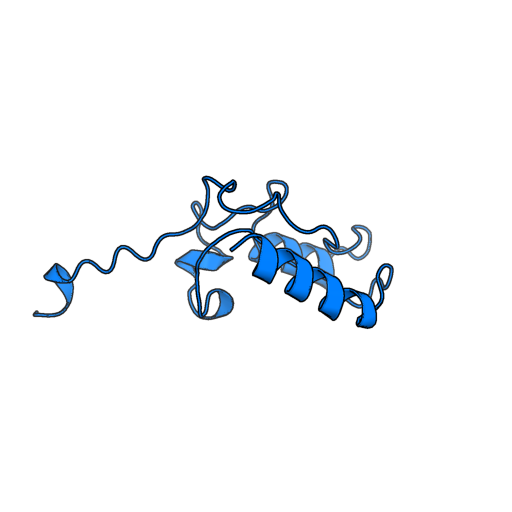 81 ? -6.634 -1.937 12.596 1.00 92.69 81 PRO A CA 1
ATOM 683 C C . PRO A 1 81 ? -6.946 -0.604 11.905 1.00 92.69 81 PRO A C 1
ATOM 685 O O . PRO A 1 81 ? -7.886 0.079 12.297 1.00 92.69 81 PRO A O 1
ATOM 688 N N . THR A 1 82 ? -6.163 -0.221 10.894 1.00 93.19 82 THR A N 1
ATOM 689 C CA . THR A 1 82 ? -6.318 1.045 10.163 1.00 93.19 82 THR A CA 1
ATOM 690 C C . THR A 1 82 ? -7.212 0.914 8.938 1.00 93.19 82 THR A C 1
ATOM 692 O O . THR A 1 82 ? -7.383 1.881 8.204 1.00 93.19 82 THR A O 1
ATOM 695 N N . CYS A 1 83 ? -7.785 -0.272 8.705 1.00 91.19 83 CYS A N 1
ATOM 696 C CA . CYS A 1 83 ? -8.702 -0.480 7.599 1.00 91.19 83 CYS A CA 1
ATOM 697 C C . CYS A 1 83 ? -9.825 0.551 7.618 1.00 91.19 83 CYS A C 1
ATOM 699 O O . CYS A 1 83 ? -10.631 0.605 8.552 1.00 91.19 83 CYS A O 1
ATOM 701 N N . TYR A 1 84 ? -9.893 1.331 6.543 1.00 85.69 84 TYR A N 1
ATOM 702 C CA . TYR A 1 84 ? -10.991 2.252 6.337 1.00 85.69 84 TYR A CA 1
ATOM 703 C C . TYR A 1 84 ? -12.273 1.466 6.055 1.00 85.69 84 TYR A C 1
ATOM 705 O O . TYR A 1 84 ? -12.433 0.848 4.999 1.00 85.69 84 TYR A O 1
ATOM 713 N N . HIS A 1 85 ? -13.202 1.484 7.003 1.00 74.56 85 HIS A N 1
ATOM 714 C CA . HIS A 1 85 ? -14.525 0.919 6.802 1.00 74.56 85 HIS A CA 1
ATOM 715 C C . HIS A 1 85 ? -15.424 2.011 6.231 1.00 74.56 85 HIS A C 1
ATOM 717 O O . HIS A 1 85 ? -15.631 3.042 6.869 1.00 74.56 85 HIS A O 1
ATOM 723 N N . ASN A 1 86 ? -15.994 1.777 5.047 1.00 62.34 86 ASN A N 1
ATOM 724 C CA . ASN A 1 86 ? -17.113 2.580 4.568 1.00 62.34 86 ASN A CA 1
ATOM 725 C C . ASN A 1 86 ? -18.274 2.383 5.548 1.00 62.34 86 ASN A C 1
ATOM 727 O O . ASN A 1 86 ? -19.064 1.449 5.403 1.00 62.34 86 ASN A O 1
ATOM 731 N N . VAL A 1 87 ? -18.393 3.251 6.549 1.00 55.44 87 VAL A N 1
ATOM 732 C CA . VAL A 1 87 ? -19.655 3.416 7.259 1.00 55.44 87 VAL A CA 1
ATOM 733 C C . VAL A 1 87 ? -20.577 4.089 6.251 1.00 55.44 87 VAL A C 1
ATOM 735 O O . VAL A 1 87 ? -20.614 5.312 6.137 1.00 55.44 87 VAL A O 1
ATOM 738 N N . PHE A 1 88 ? -21.264 3.288 5.436 1.00 50.94 88 PHE A N 1
ATOM 739 C CA . PHE A 1 88 ? -22.416 3.770 4.688 1.00 50.94 88 PHE A CA 1
ATOM 740 C C . PHE A 1 88 ? -23.464 4.174 5.729 1.00 50.94 88 PHE A C 1
ATOM 742 O O . PHE A 1 88 ? -24.293 3.366 6.139 1.00 50.94 88 PHE A O 1
ATOM 749 N N . ASN A 1 89 ? -23.401 5.419 6.202 1.00 41.78 89 ASN A N 1
ATOM 750 C CA . ASN A 1 89 ? -24.497 6.021 6.941 1.00 41.78 89 ASN A CA 1
ATOM 751 C C . ASN A 1 89 ? -25.654 6.184 5.956 1.00 41.78 89 ASN A C 1
ATOM 753 O O . ASN A 1 89 ? -25.737 7.150 5.200 1.00 41.78 89 ASN A O 1
ATOM 757 N N . ILE A 1 90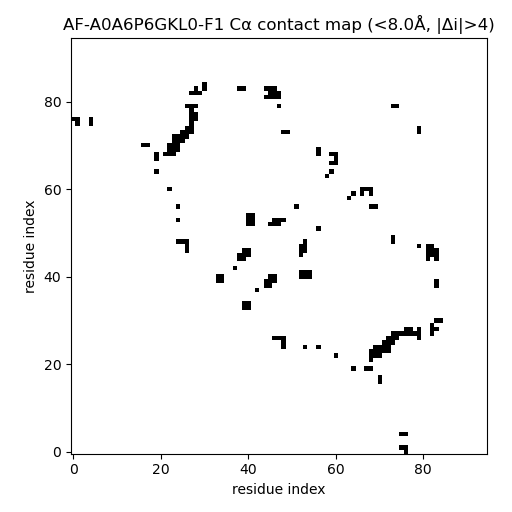 ? -26.552 5.201 5.967 1.00 52.00 90 ILE A N 1
ATOM 758 C CA . ILE A 1 90 ? -27.790 5.180 5.177 1.00 52.00 90 ILE A CA 1
ATOM 759 C C . ILE A 1 90 ? -28.700 6.375 5.548 1.00 52.00 90 ILE A C 1
ATOM 761 O O . ILE A 1 90 ? -29.652 6.684 4.844 1.00 52.00 90 ILE A O 1
ATOM 765 N N . THR A 1 91 ? -28.390 7.097 6.628 1.00 49.75 91 THR A N 1
ATOM 766 C CA . THR A 1 91 ? -29.112 8.282 7.104 1.00 49.75 91 THR A CA 1
ATOM 767 C C . THR A 1 91 ? -28.842 9.570 6.323 1.00 49.75 91 THR A C 1
ATOM 769 O O . THR A 1 91 ? -29.641 10.490 6.436 1.00 49.75 91 THR A O 1
ATOM 772 N N . THR A 1 92 ? -27.783 9.661 5.512 1.00 48.59 92 THR A N 1
ATOM 773 C CA . THR A 1 92 ? -27.480 10.867 4.702 1.00 48.59 92 THR A CA 1
ATOM 774 C C . THR A 1 92 ? -27.818 10.730 3.215 1.00 48.59 92 THR A C 1
ATOM 776 O O . THR A 1 92 ? -27.534 11.638 2.445 1.00 48.59 92 THR A O 1
ATOM 779 N N . ALA A 1 93 ? -28.423 9.616 2.790 1.00 42.72 93 ALA A N 1
ATOM 780 C CA . ALA A 1 93 ? -28.780 9.375 1.385 1.00 42.72 93 ALA A CA 1
ATOM 781 C C . ALA A 1 93 ? -30.236 9.751 1.027 1.00 42.72 93 ALA A C 1
ATOM 783 O O . ALA A 1 93 ? -30.672 9.473 -0.086 1.00 42.72 93 ALA A O 1
ATOM 784 N N . ILE A 1 94 ? -30.995 10.357 1.953 1.00 40.31 94 ILE A N 1
ATOM 785 C CA . ILE A 1 94 ? -32.383 10.806 1.725 1.00 40.31 94 ILE A CA 1
ATOM 786 C C . ILE A 1 94 ? -32.560 12.265 2.170 1.00 40.31 94 ILE A C 1
ATOM 788 O O . ILE A 1 94 ? -33.425 12.574 2.990 1.00 40.31 94 ILE A O 1
ATOM 792 N N . GLN A 1 95 ? -31.737 13.172 1.647 1.00 40.75 95 GLN A N 1
ATOM 793 C CA . GLN A 1 95 ? -32.023 14.603 1.737 1.00 40.75 95 GLN A CA 1
ATOM 794 C C . GLN A 1 95 ? -31.822 15.279 0.389 1.00 40.75 95 GLN A C 1
ATOM 796 O O . GLN A 1 95 ? -30.829 14.936 -0.290 1.00 40.75 95 GLN A O 1
#

pLDDT: mean 82.12, std 14.57, range [40.31, 95.44]

Radius of gyration: 15.03 Å; Cα contacts (8 Å, |Δi|>4): 105; chains: 1; bounding box: 49×34×24 Å